Protein AF-E5RGU3-F1 (afdb_monomer_lite)

Sequence (71 aa):
MTKKTRDLRRQLRKAVMDHVSDSFLETNVPLLVLIEAAKNGNEKEVKEYAQVFREHANKLIEVANLACSIS

Foldseek 3Di:
DVPVVVVVLVVLLVVLVVLVCVLVVCLCVLVVQLVVCVVVVPVVVNVVSVVVNVVSVVSVVVSVVSNVVSD

Secondary structure (DSSP, 8-state):
-HHHHHHHHHHHHHHHHHHHHHHTSSTTHHHHHHHHHHHTT-HHHHHHHHHHHHHHHHHHHHHHHHHHHT-

pLDDT: mean 94.31, std 4.88, range [62.0, 97.5]

GO terms:
  GO:0005886 plasma membrane (C, IDA)
  GO:0030054 cell junction (C, IDA)

Organism: Homo sapiens (NCBI:txid9606)

InterPro domains:
  IPR006077 Vinculin/alpha-catenin [PF01044] (1-71)
  IPR036723 Alpha-catenin/vinculin-like superfamily [SSF47220] (7-71)

Radius of gyration: 17.64 Å; chains: 1; bounding box: 41×14×50 Å

Structure (mmCIF, N/CA/C/O backbone):
data_AF-E5RGU3-F1
#
_entry.id   AF-E5RGU3-F1
#
loop_
_atom_site.group_PDB
_atom_site.id
_atom_site.type_symbol
_atom_site.label_atom_id
_atom_site.label_alt_id
_atom_site.label_comp_id
_atom_site.label_asym_id
_atom_site.label_entity_id
_atom_site.label_seq_id
_atom_site.pdbx_PDB_ins_code
_atom_site.Cartn_x
_atom_site.Cartn_y
_atom_site.Cartn_z
_atom_site.occupancy
_atom_site.B_iso_or_equiv
_atom_site.auth_seq_id
_atom_site.auth_comp_id
_atom_site.auth_asym_id
_atom_site.auth_atom_id
_atom_site.pdbx_PDB_model_num
ATOM 1 N N . MET A 1 1 ? 24.216 -4.881 -29.241 1.00 62.00 1 MET A N 1
ATOM 2 C CA . MET A 1 1 ? 24.213 -4.522 -27.801 1.00 62.00 1 MET A CA 1
ATOM 3 C C . MET A 1 1 ? 22.967 -3.737 -27.366 1.00 62.00 1 MET A C 1
ATOM 5 O O . MET A 1 1 ? 22.499 -3.951 -26.262 1.00 62.00 1 MET A O 1
ATOM 9 N N . THR A 1 2 ? 22.345 -2.915 -28.219 1.00 81.44 2 THR A N 1
ATOM 10 C CA . THR A 1 2 ? 21.168 -2.078 -27.882 1.00 81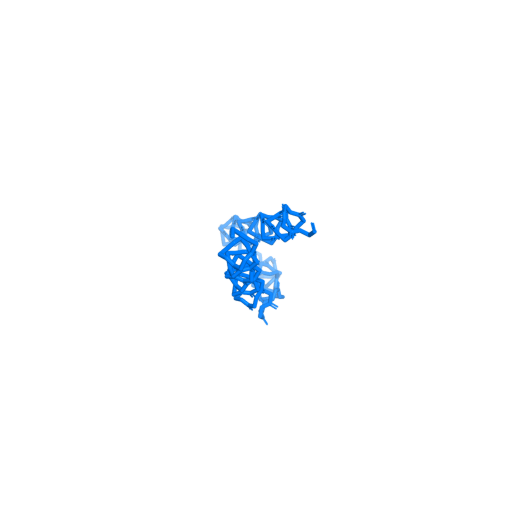.44 2 THR A CA 1
ATOM 11 C C . THR A 1 2 ? 19.845 -2.828 -27.655 1.00 81.44 2 THR A C 1
ATOM 13 O O . THR A 1 2 ? 19.050 -2.414 -26.812 1.00 81.44 2 THR A O 1
ATOM 16 N N . LYS A 1 3 ? 19.595 -3.946 -28.357 1.00 91.88 3 LYS A N 1
ATOM 17 C CA . LYS A 1 3 ? 18.335 -4.712 -28.237 1.00 91.88 3 LYS A CA 1
ATOM 18 C C . LYS A 1 3 ? 18.138 -5.322 -26.842 1.00 91.88 3 LYS A C 1
ATOM 20 O O . LYS A 1 3 ? 17.087 -5.123 -26.248 1.00 91.88 3 LYS A O 1
ATOM 25 N N . LYS A 1 4 ? 19.164 -5.981 -26.287 1.00 93.69 4 LYS A N 1
ATOM 26 C CA . LYS A 1 4 ? 19.088 -6.616 -24.956 1.00 93.69 4 LYS A CA 1
ATOM 27 C C . LYS A 1 4 ? 18.840 -5.594 -23.840 1.00 93.69 4 LYS A C 1
ATOM 29 O O . LYS A 1 4 ? 17.989 -5.823 -22.991 1.00 93.69 4 LYS A O 1
ATOM 34 N N . THR A 1 5 ? 19.511 -4.441 -23.878 1.00 94.31 5 THR A N 1
ATOM 35 C CA . THR A 1 5 ? 19.289 -3.359 -22.903 1.00 94.31 5 THR A CA 1
ATOM 36 C C . THR A 1 5 ? 17.883 -2.764 -23.018 1.0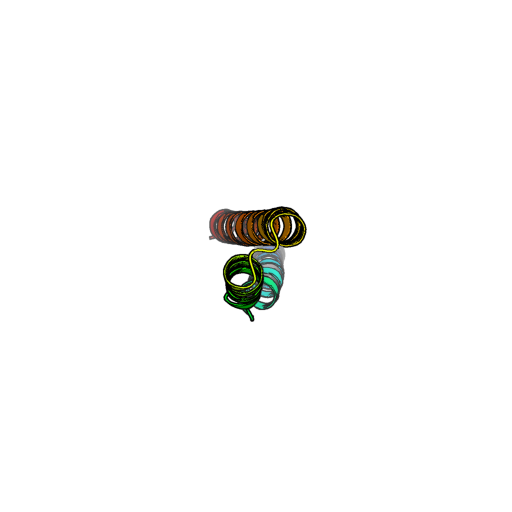0 94.31 5 THR A C 1
ATOM 38 O O . THR A 1 5 ? 17.252 -2.479 -22.003 1.00 94.31 5 THR A O 1
ATOM 41 N N . ARG A 1 6 ? 17.358 -2.604 -24.241 1.00 94.44 6 ARG A N 1
ATOM 42 C CA . ARG A 1 6 ? 15.976 -2.152 -24.465 1.00 94.44 6 ARG A CA 1
ATOM 43 C C . ARG A 1 6 ? 14.959 -3.149 -23.911 1.00 94.44 6 ARG A C 1
ATOM 45 O O . ARG A 1 6 ? 14.001 -2.738 -23.261 1.00 94.44 6 ARG A O 1
ATOM 52 N N . ASP A 1 7 ? 15.175 -4.436 -24.161 1.00 96.38 7 ASP A N 1
ATOM 53 C CA . ASP A 1 7 ? 14.281 -5.495 -23.698 1.00 96.38 7 ASP A CA 1
ATOM 54 C C . ASP A 1 7 ? 14.308 -5.597 -22.163 1.00 96.38 7 ASP A C 1
ATOM 56 O O . ASP A 1 7 ? 13.249 -5.691 -21.547 1.00 96.38 7 ASP A O 1
ATOM 60 N N . LEU A 1 8 ? 15.479 -5.438 -21.531 1.00 95.56 8 LEU A N 1
ATOM 61 C CA . LEU A 1 8 ? 15.605 -5.349 -20.072 1.00 95.56 8 LEU A CA 1
ATOM 62 C C . LEU A 1 8 ? 14.816 -4.164 -19.494 1.00 95.56 8 LEU A C 1
ATOM 64 O O . LEU A 1 8 ? 13.997 -4.358 -18.600 1.00 95.56 8 LEU A O 1
ATOM 68 N N . ARG A 1 9 ? 14.977 -2.948 -20.041 1.00 94.62 9 ARG A N 1
ATOM 69 C CA . ARG A 1 9 ? 14.195 -1.773 -19.597 1.00 94.62 9 ARG A CA 1
ATOM 70 C C . ARG A 1 9 ? 12.688 -1.967 -19.766 1.00 94.62 9 ARG A C 1
ATOM 72 O O . ARG A 1 9 ? 11.901 -1.399 -19.016 1.00 94.62 9 ARG A O 1
ATOM 79 N N . ARG A 1 10 ? 12.260 -2.731 -20.776 1.00 96.00 10 ARG A N 1
ATOM 80 C CA . ARG A 1 10 ? 10.844 -3.077 -20.957 1.00 96.00 10 ARG A CA 1
ATOM 81 C C . ARG A 1 10 ? 10.359 -4.027 -19.862 1.00 96.00 10 ARG A C 1
ATOM 83 O O . ARG A 1 10 ? 9.264 -3.813 -19.362 1.00 96.00 10 ARG A O 1
ATOM 90 N N . GLN A 1 11 ? 11.143 -5.042 -19.500 1.00 96.88 11 GLN A N 1
ATOM 91 C CA . GLN A 1 11 ? 10.770 -5.978 -18.434 1.00 96.88 11 GLN A CA 1
ATOM 92 C C . GLN A 1 11 ? 10.736 -5.302 -17.061 1.00 96.88 11 GLN A C 1
ATOM 94 O O . GLN A 1 11 ? 9.779 -5.498 -16.324 1.00 96.88 11 GLN A O 1
ATOM 99 N N . LEU A 1 12 ? 11.704 -4.429 -16.762 1.00 95.94 12 LEU A N 1
ATOM 100 C CA . LEU A 1 12 ? 11.704 -3.649 -15.519 1.00 95.94 12 LEU A CA 1
ATOM 101 C C . LEU A 1 12 ? 10.446 -2.778 -15.397 1.00 95.94 12 LEU A C 1
ATOM 103 O O . LEU A 1 12 ? 9.786 -2.798 -14.366 1.00 95.94 12 LEU A O 1
ATOM 107 N N . ARG A 1 13 ? 10.048 -2.088 -16.476 1.00 95.81 13 ARG A N 1
ATOM 108 C CA . ARG A 1 13 ? 8.798 -1.306 -16.491 1.00 95.81 13 ARG A CA 1
ATOM 109 C C . ARG A 1 13 ? 7.544 -2.151 -16.290 1.00 95.81 13 ARG A C 1
ATOM 111 O O . ARG A 1 13 ? 6.615 -1.677 -15.651 1.00 95.81 13 ARG A O 1
ATOM 118 N N . LYS A 1 14 ? 7.508 -3.378 -16.817 1.00 96.69 14 LYS A N 1
ATOM 119 C CA . LYS A 1 14 ? 6.388 -4.299 -16.577 1.00 96.69 14 LYS A CA 1
ATOM 120 C C . LYS A 1 14 ? 6.313 -4.722 -15.114 1.00 96.69 14 LYS A C 1
ATOM 122 O O . LYS A 1 14 ? 5.266 -4.548 -14.520 1.00 96.69 14 LYS A O 1
ATOM 127 N N . ALA A 1 15 ? 7.429 -5.154 -14.530 1.00 96.25 15 ALA A N 1
ATOM 128 C CA . ALA A 1 15 ? 7.464 -5.565 -13.126 1.00 96.25 15 ALA A CA 1
ATOM 129 C C . ALA A 1 15 ? 7.016 -4.439 -12.176 1.00 96.25 15 ALA A C 1
ATOM 131 O O . ALA A 1 15 ? 6.279 -4.667 -11.225 1.00 96.25 15 ALA A O 1
ATOM 132 N N . VAL A 1 16 ? 7.412 -3.196 -12.458 1.00 95.56 16 VAL A N 1
ATOM 133 C CA . VAL A 1 16 ? 6.929 -2.037 -11.694 1.00 95.56 16 VAL A CA 1
ATOM 134 C C . VAL A 1 16 ? 5.439 -1.785 -11.913 1.00 95.56 16 VAL A C 1
ATOM 136 O O . VAL A 1 16 ? 4.736 -1.474 -10.957 1.00 95.56 16 VAL A O 1
ATOM 139 N N . MET A 1 17 ? 4.943 -1.938 -13.141 1.00 95.25 17 MET A N 1
ATOM 140 C CA . MET A 1 17 ? 3.514 -1.822 -13.433 1.00 95.25 17 MET A CA 1
ATOM 141 C C . MET A 1 17 ? 2.692 -2.891 -12.706 1.00 95.25 17 MET A C 1
ATOM 143 O O . MET A 1 17 ? 1.615 -2.565 -12.221 1.00 95.25 17 MET A O 1
ATOM 147 N N . ASP A 1 18 ? 3.216 -4.110 -12.566 1.00 95.50 18 ASP A N 1
ATOM 148 C CA . ASP A 1 18 ? 2.580 -5.178 -11.789 1.00 95.50 18 ASP A CA 1
ATOM 149 C C . ASP A 1 18 ? 2.443 -4.748 -10.313 1.00 95.50 18 ASP A C 1
ATOM 151 O O . ASP A 1 18 ? 1.347 -4.765 -9.757 1.00 95.50 18 ASP A O 1
ATOM 155 N N . HIS A 1 19 ? 3.510 -4.205 -9.709 1.00 93.31 19 HIS A N 1
ATOM 156 C CA . HIS A 1 19 ? 3.458 -3.673 -8.339 1.00 93.31 19 HIS A CA 1
ATOM 157 C C . HIS A 1 19 ? 2.488 -2.495 -8.161 1.00 93.31 19 HIS A C 1
ATOM 159 O O . HIS A 1 19 ? 1.829 -2.398 -7.122 1.00 93.31 19 HIS A O 1
ATOM 165 N N . VAL A 1 20 ? 2.404 -1.595 -9.147 1.00 94.62 20 VAL A N 1
ATOM 166 C CA . VAL A 1 20 ? 1.436 -0.486 -9.150 1.00 94.62 20 VAL A CA 1
ATOM 167 C C . VAL A 1 20 ? 0.012 -1.027 -9.250 1.00 94.62 20 VAL A C 1
ATOM 169 O O . VAL A 1 20 ? -0.846 -0.609 -8.480 1.00 94.62 20 VAL A O 1
ATOM 172 N N . SER A 1 21 ? -0.236 -1.973 -10.156 1.00 94.69 21 SER A N 1
ATOM 173 C CA . SER A 1 21 ? -1.556 -2.577 -10.344 1.00 94.69 21 SER A CA 1
ATOM 174 C C . SER A 1 21 ? -2.058 -3.237 -9.061 1.00 94.69 21 SER A C 1
ATOM 176 O O . SER A 1 21 ? -3.190 -2.990 -8.656 1.00 94.69 21 SER A O 1
ATOM 178 N N . ASP A 1 22 ? -1.208 -4.017 -8.392 1.00 94.00 22 ASP A N 1
ATOM 179 C CA . ASP A 1 22 ? -1.584 -4.723 -7.165 1.00 94.00 22 ASP A CA 1
ATOM 180 C C . ASP A 1 22 ? -1.802 -3.760 -5.991 1.00 94.00 22 ASP A C 1
ATOM 182 O O . ASP A 1 22 ? -2.773 -3.878 -5.245 1.00 94.00 22 ASP A O 1
ATOM 186 N N . SER A 1 23 ? -0.911 -2.778 -5.821 1.00 92.25 23 SER A N 1
ATOM 187 C CA . SER A 1 23 ? -0.927 -1.916 -4.629 1.00 92.25 23 SER A CA 1
ATOM 188 C C . SER A 1 23 ? -2.023 -0.849 -4.671 1.00 92.25 23 SER A C 1
ATOM 190 O O . SER A 1 23 ? -2.468 -0.398 -3.617 1.00 92.25 23 SER A O 1
ATOM 192 N N . PHE A 1 24 ? -2.467 -0.444 -5.866 1.00 92.19 24 PHE A N 1
A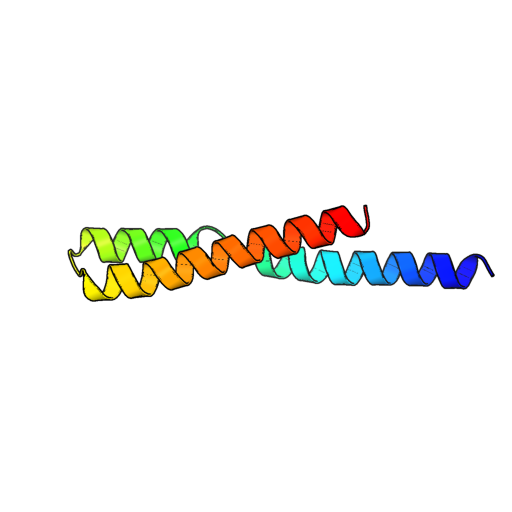TOM 193 C CA . PHE A 1 24 ? -3.458 0.622 -6.052 1.00 92.19 24 PHE A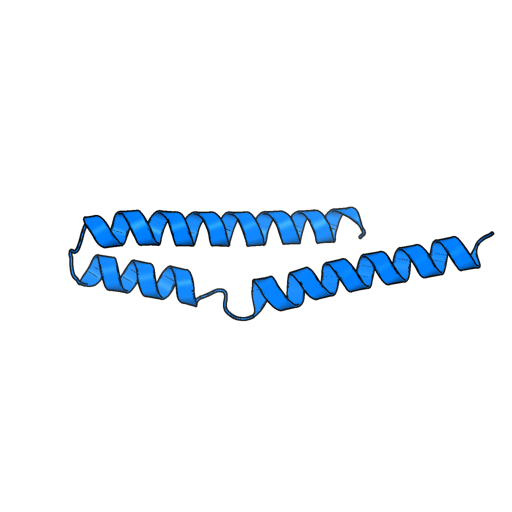 CA 1
ATOM 194 C C . PHE A 1 24 ? -4.875 0.117 -6.382 1.00 92.19 24 PHE A C 1
ATOM 196 O O . PHE A 1 24 ? -5.752 0.938 -6.648 1.00 92.19 24 PHE A O 1
ATOM 203 N N . LEU A 1 25 ? -5.128 -1.199 -6.341 1.00 89.81 25 LEU A N 1
ATOM 204 C CA . LEU A 1 25 ? -6.441 -1.778 -6.656 1.00 89.81 25 LEU A CA 1
ATOM 205 C C . LEU A 1 25 ? -7.539 -1.339 -5.665 1.00 89.81 25 LEU A C 1
ATOM 207 O O . LEU A 1 25 ? -8.630 -0.965 -6.087 1.00 89.81 25 LEU A O 1
ATOM 211 N N . GLU A 1 26 ? -7.247 -1.339 -4.359 1.00 85.44 26 GLU A N 1
ATOM 212 C CA . GLU A 1 26 ? -8.215 -1.008 -3.298 1.00 85.44 26 GLU A CA 1
ATOM 213 C C . GLU A 1 26 ? -7.583 -0.195 -2.155 1.00 85.44 26 GLU A C 1
ATOM 215 O O . GLU A 1 26 ? -7.448 -0.643 -1.017 1.00 85.44 26 GLU A O 1
ATOM 220 N N . THR A 1 27 ? -7.206 1.050 -2.437 1.00 92.50 27 THR A N 1
ATOM 221 C CA . THR A 1 27 ? -6.490 1.908 -1.470 1.00 92.50 27 THR A CA 1
ATOM 222 C C . THR A 1 27 ? -7.350 2.423 -0.310 1.00 92.50 27 THR A C 1
ATOM 224 O O . THR A 1 27 ? -6.826 2.840 0.721 1.00 92.50 27 THR A O 1
ATOM 227 N N . ASN A 1 28 ? -8.679 2.401 -0.449 1.00 92.62 28 ASN A N 1
ATOM 228 C CA . ASN A 1 28 ? -9.585 2.979 0.548 1.00 92.62 28 ASN A CA 1
ATOM 229 C C . ASN A 1 28 ? -9.914 2.018 1.700 1.00 92.62 28 ASN A C 1
ATOM 231 O O . ASN A 1 28 ? -10.276 2.470 2.787 1.00 92.62 28 ASN A O 1
ATOM 235 N N . VAL A 1 29 ? -9.799 0.703 1.485 1.00 94.69 29 VAL A N 1
ATOM 236 C CA . VAL A 1 29 ? -10.272 -0.315 2.437 1.00 94.69 29 VAL A CA 1
ATOM 237 C C . VAL A 1 29 ? -9.570 -0.214 3.799 1.00 94.69 29 VAL A C 1
ATOM 239 O O . VAL A 1 29 ? -10.279 -0.146 4.806 1.00 94.69 29 VAL A O 1
ATOM 242 N N . PRO A 1 30 ? -8.226 -0.103 3.891 1.00 94.44 30 PRO A N 1
ATOM 243 C CA . PRO A 1 30 ? -7.553 -0.033 5.191 1.00 94.44 30 PRO A CA 1
ATOM 244 C C . PRO A 1 30 ? -7.962 1.192 6.025 1.00 94.44 30 PRO A C 1
ATOM 246 O O . PRO A 1 30 ? -8.062 1.105 7.248 1.00 94.44 30 PRO A O 1
ATOM 249 N N . LEU A 1 31 ? -8.249 2.327 5.375 1.00 96.62 31 LEU A N 1
ATOM 250 C CA . LEU A 1 31 ? -8.722 3.535 6.055 1.00 96.62 31 LEU A CA 1
ATOM 251 C C . LEU A 1 31 ? -10.164 3.387 6.552 1.00 96.62 31 LEU A C 1
ATOM 253 O O . LEU A 1 31 ? -10.474 3.801 7.667 1.00 96.62 31 LEU A O 1
ATOM 257 N N . LEU A 1 32 ? -11.045 2.793 5.742 1.00 96.75 32 LEU A N 1
ATOM 258 C CA . LEU A 1 32 ? -12.443 2.576 6.119 1.00 96.75 32 LEU A CA 1
ATOM 259 C C . LEU A 1 32 ? -12.563 1.635 7.325 1.00 96.75 32 LEU A C 1
ATOM 261 O O . LEU A 1 32 ? -13.313 1.940 8.250 1.00 96.75 32 LEU A O 1
ATOM 265 N N . VAL A 1 33 ? -11.783 0.548 7.356 1.00 96.00 33 VAL A N 1
ATOM 266 C CA . VAL A 1 33 ? -11.752 -0.390 8.494 1.00 96.00 33 VAL A CA 1
ATOM 267 C C . VAL A 1 33 ? -11.274 0.308 9.772 1.00 96.00 33 VAL A C 1
ATOM 269 O O . VAL A 1 33 ? -11.880 0.143 10.830 1.00 96.00 33 VAL A O 1
ATOM 272 N N . LEU A 1 34 ? -10.238 1.148 9.675 1.00 96.69 34 LEU A N 1
ATOM 273 C CA . LEU A 1 34 ? -9.746 1.931 10.810 1.00 96.69 34 LEU A CA 1
ATOM 274 C C . LEU A 1 34 ? -10.794 2.928 11.335 1.00 96.69 34 LEU A C 1
ATOM 276 O O . LEU A 1 34 ? -10.975 3.050 12.547 1.00 96.69 34 LEU A O 1
ATOM 280 N N . ILE A 1 35 ? -11.497 3.632 10.440 1.00 97.19 35 ILE A N 1
ATOM 281 C CA . ILE A 1 35 ? -12.576 4.561 10.814 1.00 97.19 35 ILE A CA 1
ATOM 282 C C . ILE A 1 35 ? -13.701 3.813 11.535 1.00 97.19 35 ILE A C 1
ATOM 284 O O . ILE A 1 35 ? -14.226 4.316 12.527 1.00 97.19 35 ILE A O 1
ATOM 288 N N . GLU A 1 36 ? -14.069 2.626 11.059 1.00 96.50 36 GLU A N 1
ATOM 289 C CA . GLU A 1 36 ? -15.138 1.832 11.664 1.00 96.50 36 GLU A CA 1
ATOM 290 C C . GLU A 1 36 ? -14.763 1.341 13.070 1.00 96.50 36 GLU A C 1
ATOM 292 O O . GLU A 1 36 ? -15.542 1.500 14.010 1.00 96.50 36 GLU A O 1
ATOM 297 N N . ALA A 1 37 ? -13.531 0.860 13.262 1.00 96.12 37 ALA A N 1
ATOM 298 C CA . ALA A 1 37 ? -13.022 0.512 14.590 1.00 96.12 37 ALA A CA 1
ATOM 299 C C . ALA A 1 37 ? -13.039 1.716 15.552 1.00 96.12 37 ALA A C 1
ATOM 301 O O . ALA A 1 37 ? -13.391 1.577 16.726 1.00 96.12 37 ALA A O 1
ATOM 302 N N . ALA A 1 38 ? -12.715 2.912 15.046 1.00 96.56 38 ALA A N 1
ATOM 303 C CA . ALA A 1 38 ? -12.744 4.143 15.831 1.00 96.56 38 ALA A CA 1
ATOM 304 C C . ALA A 1 38 ? -14.172 4.557 16.216 1.00 96.56 38 ALA A C 1
ATOM 306 O O . ALA A 1 38 ? -14.406 4.941 17.362 1.00 96.56 38 ALA A O 1
ATOM 307 N N . LYS A 1 39 ? -15.141 4.433 15.299 1.00 97.44 39 LYS A N 1
ATOM 308 C CA . LYS A 1 39 ? -16.565 4.694 15.579 1.00 97.44 39 LYS A CA 1
ATOM 309 C C . LYS A 1 39 ? -17.131 3.765 16.650 1.00 97.44 39 LYS A C 1
ATOM 311 O O . LYS A 1 39 ? -17.943 4.206 17.457 1.00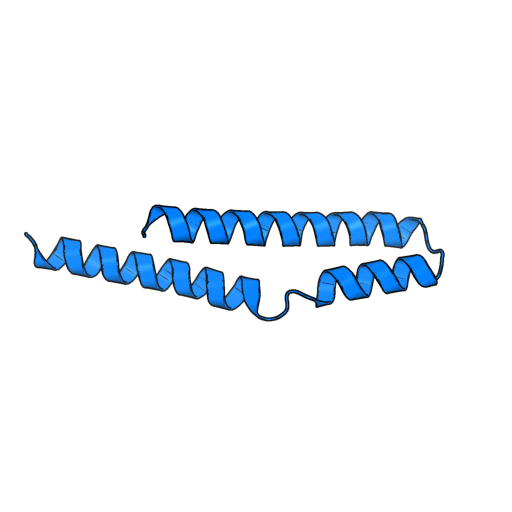 97.44 39 LYS A O 1
ATOM 316 N N . ASN A 1 40 ? -16.670 2.517 16.684 1.00 95.75 40 ASN A N 1
ATOM 317 C CA . ASN A 1 40 ? -17.073 1.529 17.685 1.00 95.75 40 ASN A CA 1
ATOM 318 C C . ASN A 1 40 ? -16.403 1.737 19.057 1.00 95.75 40 ASN A C 1
ATOM 320 O O . ASN A 1 40 ? -16.722 1.022 20.005 1.00 95.75 40 ASN A O 1
ATOM 324 N N . GLY A 1 41 ? -15.480 2.699 19.184 1.00 94.75 41 GLY A N 1
ATOM 325 C CA . GLY A 1 41 ? -14.790 3.008 20.440 1.00 94.75 41 GLY A CA 1
ATOM 326 C C . GLY A 1 41 ? -13.827 1.915 20.916 1.00 94.75 41 GLY A C 1
ATOM 327 O O . GLY A 1 41 ? -13.411 1.925 22.074 1.00 94.75 41 GLY A O 1
ATOM 328 N N . ASN A 1 42 ? -13.462 0.962 20.052 1.00 93.12 42 ASN A N 1
ATOM 329 C CA . ASN A 1 42 ? -12.597 -0.157 20.414 1.00 93.12 42 ASN A CA 1
ATOM 330 C C . ASN A 1 42 ? -11.115 0.225 20.273 1.00 93.12 42 ASN A C 1
ATOM 332 O O . ASN A 1 42 ? -10.485 -0.021 19.245 1.00 93.12 42 ASN A O 1
ATOM 336 N N . GLU A 1 43 ? -10.531 0.819 21.318 1.00 95.00 43 GLU A N 1
ATOM 337 C CA . GLU A 1 43 ? -9.143 1.309 21.293 1.00 95.00 43 GLU A CA 1
ATOM 338 C C . GLU A 1 43 ? -8.099 0.245 20.926 1.00 95.00 43 GLU A C 1
ATOM 340 O O . GLU A 1 43 ? -7.057 0.571 20.349 1.00 95.00 43 GLU A O 1
ATOM 345 N N . LYS A 1 44 ? -8.350 -1.023 21.272 1.00 96.25 44 LYS A N 1
ATOM 346 C CA . LYS A 1 44 ? -7.428 -2.116 20.954 1.00 96.25 44 LYS A CA 1
ATOM 347 C C . LYS A 1 44 ? -7.395 -2.363 19.446 1.00 96.25 44 LYS A C 1
ATOM 349 O O . LYS A 1 44 ? -6.319 -2.329 18.854 1.00 96.25 44 LYS A O 1
ATOM 354 N N . GLU A 1 45 ? -8.563 -2.533 18.833 1.00 94.94 45 GLU A N 1
ATOM 355 C CA . GLU A 1 45 ? -8.686 -2.713 17.382 1.00 94.94 45 GLU A CA 1
ATOM 356 C C . GLU A 1 45 ? -8.198 -1.486 16.615 1.00 94.94 45 GLU A C 1
ATOM 358 O O . GLU A 1 45 ? -7.506 -1.627 15.613 1.00 94.94 45 GLU A O 1
ATOM 363 N N . VAL A 1 46 ? -8.472 -0.275 17.108 1.00 97.50 46 VAL A N 1
ATOM 364 C CA . VAL A 1 46 ? -7.960 0.958 16.493 1.00 97.50 46 VAL A CA 1
ATOM 365 C C . VAL A 1 46 ? -6.433 0.941 16.408 1.00 97.50 46 VAL A C 1
ATOM 367 O O . VAL A 1 46 ? -5.883 1.304 15.371 1.00 97.50 46 VAL A O 1
ATOM 370 N N . LYS A 1 47 ? -5.726 0.500 17.458 1.00 96.88 47 LYS A N 1
ATOM 371 C CA . LYS A 1 47 ? -4.255 0.402 17.431 1.00 96.88 47 LYS A CA 1
ATOM 372 C C . LYS A 1 47 ? -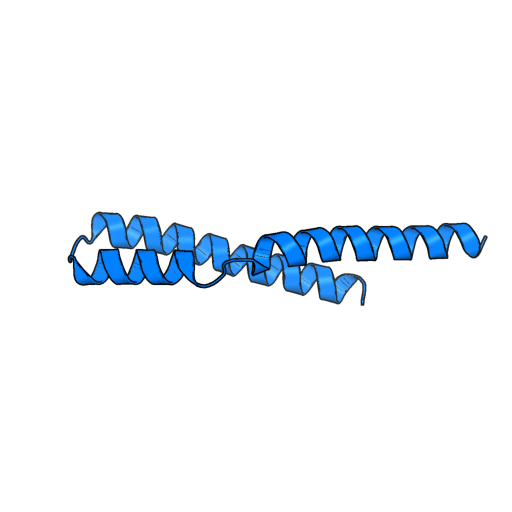3.765 -0.636 16.422 1.00 96.88 47 LYS A C 1
ATOM 374 O O . LYS A 1 47 ? -2.798 -0.369 15.710 1.00 96.88 47 LYS A O 1
ATOM 379 N N . GLU A 1 48 ? -4.427 -1.787 16.350 1.00 96.56 48 GLU A N 1
ATOM 380 C CA . GLU A 1 48 ? -4.085 -2.857 15.407 1.00 96.56 48 GLU A CA 1
ATOM 381 C C . GLU A 1 48 ? -4.321 -2.408 13.954 1.00 96.56 48 GLU A C 1
ATOM 383 O O . GLU A 1 48 ? -3.407 -2.457 13.129 1.00 96.56 48 GLU A O 1
ATOM 388 N N . TYR A 1 49 ? -5.494 -1.850 13.645 1.00 97.31 49 TYR A N 1
ATOM 389 C CA . TYR A 1 49 ? -5.813 -1.354 12.304 1.00 97.31 49 TYR A CA 1
ATOM 390 C C . TYR A 1 49 ? -5.011 -0.109 11.912 1.00 97.31 49 TYR A C 1
ATOM 392 O O . TYR A 1 49 ? -4.707 0.074 10.733 1.00 97.31 49 TYR A O 1
ATOM 400 N N . ALA A 1 50 ? -4.602 0.731 12.868 1.00 97.00 50 ALA A N 1
ATOM 401 C CA . ALA A 1 50 ? -3.721 1.863 12.589 1.00 97.00 50 ALA A CA 1
ATOM 402 C C . ALA A 1 50 ? -2.343 1.400 12.099 1.00 97.00 50 ALA A C 1
ATOM 404 O O . ALA A 1 50 ? -1.760 2.028 11.211 1.00 97.00 50 ALA A O 1
ATOM 405 N N . GLN A 1 51 ? -1.832 0.292 12.646 1.00 97.19 51 GLN A N 1
ATOM 406 C CA . GLN A 1 51 ? -0.584 -0.306 12.184 1.00 97.19 51 GLN A CA 1
ATOM 407 C C . GLN A 1 51 ? -0.735 -0.864 10.762 1.00 97.19 51 GLN A C 1
ATOM 409 O O . GLN A 1 51 ? 0.094 -0.554 9.907 1.00 97.19 51 GLN A O 1
ATOM 414 N N . VAL A 1 52 ? -1.829 -1.579 10.477 1.00 96.12 52 VAL A N 1
ATOM 415 C CA . VAL A 1 52 ? -2.136 -2.080 9.123 1.00 96.12 52 VAL A CA 1
ATOM 416 C C . VAL A 1 52 ? -2.240 -0.931 8.112 1.00 96.12 52 VAL A C 1
ATOM 418 O O . VAL A 1 52 ? -1.647 -0.991 7.035 1.00 96.12 52 VAL A O 1
ATOM 421 N N . PHE A 1 53 ? -2.938 0.155 8.459 1.00 97.06 53 PHE A N 1
ATOM 422 C CA . PHE A 1 53 ? -3.047 1.338 7.600 1.00 97.06 53 PHE A CA 1
ATOM 423 C C . PHE A 1 53 ? -1.680 1.984 7.333 1.00 97.06 53 PHE A C 1
ATOM 425 O O . PHE A 1 53 ? -1.372 2.350 6.198 1.00 97.06 53 PHE A O 1
ATOM 432 N N . ARG A 1 54 ? -0.831 2.093 8.362 1.00 97.31 54 ARG A N 1
ATOM 433 C CA . ARG A 1 54 ? 0.530 2.622 8.216 1.00 97.31 54 ARG A CA 1
ATOM 434 C C . ARG A 1 54 ? 1.379 1.754 7.287 1.00 97.31 54 ARG A C 1
ATOM 436 O O . ARG A 1 54 ? 2.090 2.293 6.444 1.00 97.31 54 ARG A O 1
ATOM 443 N N . GLU A 1 55 ? 1.317 0.435 7.429 1.00 96.31 55 GLU A N 1
ATOM 444 C CA . GLU A 1 55 ? 2.039 -0.500 6.559 1.00 96.31 55 GLU A CA 1
ATOM 445 C C . GLU A 1 55 ? 1.562 -0.400 5.107 1.00 96.31 55 GLU A C 1
ATOM 447 O O . GLU A 1 55 ? 2.389 -0.320 4.196 1.00 96.31 55 GLU A O 1
ATOM 452 N N . HIS A 1 56 ? 0.249 -0.287 4.888 1.00 96.00 56 HIS A N 1
ATOM 453 C CA . HIS A 1 56 ? -0.317 -0.030 3.565 1.00 96.00 56 HIS A CA 1
ATOM 454 C C . HIS A 1 56 ? 0.202 1.288 2.963 1.00 96.00 56 HIS A C 1
ATOM 456 O O . HIS A 1 56 ? 0.674 1.305 1.827 1.00 96.00 56 HIS A O 1
ATOM 462 N N . ALA A 1 57 ? 0.200 2.383 3.732 1.00 97.00 57 ALA A N 1
ATOM 463 C CA . ALA A 1 57 ? 0.721 3.674 3.279 1.00 97.00 57 ALA A CA 1
ATOM 464 C C . ALA A 1 57 ? 2.219 3.611 2.928 1.00 97.00 57 ALA A C 1
ATOM 466 O O . ALA A 1 57 ? 2.637 4.126 1.889 1.00 97.00 57 ALA A O 1
ATOM 467 N N . ASN A 1 58 ? 3.023 2.930 3.750 1.00 96.94 58 ASN A N 1
ATOM 468 C CA . ASN A 1 58 ? 4.439 2.702 3.462 1.00 96.94 58 ASN A CA 1
ATOM 469 C C . ASN A 1 58 ? 4.627 1.918 2.158 1.00 96.94 58 ASN A C 1
ATOM 471 O O . ASN A 1 58 ? 5.517 2.250 1.373 1.00 96.94 58 ASN A O 1
ATOM 475 N N . LYS A 1 59 ? 3.769 0.923 1.890 1.00 95.19 59 LYS A N 1
ATOM 476 C CA . LYS A 1 59 ? 3.830 0.152 0.646 1.00 95.19 59 LYS A CA 1
ATOM 477 C C . LYS A 1 59 ? 3.541 1.013 -0.582 1.00 95.19 59 LYS A C 1
ATOM 479 O O . LYS A 1 59 ? 4.264 0.919 -1.571 1.00 95.19 59 LYS A O 1
ATOM 484 N N . LEU A 1 60 ? 2.540 1.891 -0.510 1.00 96.31 60 LEU A N 1
ATOM 485 C CA . LEU A 1 60 ? 2.232 2.832 -1.594 1.00 96.31 60 LEU A CA 1
ATOM 486 C C . LEU A 1 60 ? 3.413 3.768 -1.890 1.00 96.31 60 LEU A C 1
ATOM 488 O O . LEU A 1 60 ? 3.751 3.986 -3.055 1.00 96.31 60 LEU A O 1
ATOM 492 N N . ILE A 1 61 ? 4.075 4.281 -0.847 1.00 96.81 61 ILE A N 1
ATOM 493 C CA . ILE A 1 61 ? 5.266 5.133 -0.983 1.00 96.81 61 ILE A CA 1
ATOM 494 C C . ILE A 1 61 ? 6.423 4.360 -1.630 1.00 96.81 61 ILE A C 1
ATOM 496 O O . ILE A 1 61 ? 7.083 4.875 -2.532 1.00 96.81 61 ILE A O 1
ATOM 500 N N . GLU A 1 62 ? 6.671 3.122 -1.199 1.00 95.62 62 GLU A N 1
ATOM 501 C CA . GLU A 1 62 ? 7.713 2.264 -1.773 1.00 95.62 62 GLU A CA 1
ATOM 502 C C . GLU A 1 62 ? 7.489 2.040 -3.277 1.00 95.62 62 GLU A C 1
ATOM 504 O O . GLU A 1 62 ? 8.408 2.216 -4.078 1.00 95.62 62 GLU A O 1
ATOM 509 N N . VAL A 1 63 ? 6.257 1.717 -3.673 1.00 95.50 63 VAL A N 1
ATOM 510 C CA . VAL A 1 63 ? 5.892 1.472 -5.075 1.00 95.50 63 VAL A CA 1
ATOM 511 C C . VAL A 1 63 ? 6.010 2.744 -5.916 1.00 95.50 63 VAL A C 1
ATOM 513 O O . VAL A 1 63 ? 6.511 2.688 -7.040 1.00 95.50 63 VAL A O 1
ATOM 516 N N . ALA A 1 64 ? 5.631 3.903 -5.371 1.00 95.06 64 ALA A N 1
ATOM 517 C CA . ALA A 1 64 ? 5.826 5.189 -6.038 1.00 95.06 64 ALA A CA 1
ATOM 518 C C . ALA A 1 64 ? 7.317 5.495 -6.270 1.00 95.06 64 ALA A C 1
ATOM 520 O O . ALA A 1 64 ? 7.709 5.883 -7.371 1.00 95.06 64 ALA A O 1
ATOM 521 N N . ASN A 1 65 ? 8.169 5.252 -5.270 1.00 95.69 65 ASN A N 1
ATOM 522 C CA . ASN A 1 65 ? 9.617 5.425 -5.406 1.00 95.69 65 ASN A CA 1
ATOM 523 C C . ASN A 1 65 ? 10.216 4.457 -6.436 1.00 95.69 65 ASN A C 1
ATOM 525 O O . ASN A 1 65 ? 11.068 4.852 -7.236 1.00 95.69 65 ASN A O 1
ATOM 529 N N . LEU A 1 66 ? 9.746 3.206 -6.458 1.00 93.62 66 LEU A N 1
ATOM 530 C CA . LEU A 1 66 ? 10.158 2.218 -7.451 1.00 93.62 66 LEU A CA 1
ATOM 531 C C . LEU A 1 66 ? 9.798 2.681 -8.870 1.00 93.62 66 LEU A C 1
ATOM 533 O O . LEU A 1 66 ? 10.638 2.594 -9.766 1.00 93.62 66 LEU A O 1
ATOM 537 N N . ALA A 1 67 ? 8.602 3.245 -9.063 1.00 94.25 67 ALA A N 1
ATOM 538 C CA . ALA A 1 67 ? 8.188 3.825 -10.338 1.00 94.25 67 ALA A CA 1
ATOM 539 C C . ALA A 1 67 ? 9.080 4.993 -10.774 1.00 94.25 67 ALA A C 1
ATOM 541 O O . ALA A 1 67 ? 9.520 5.023 -11.924 1.00 94.25 67 ALA A O 1
ATOM 542 N N . CYS A 1 68 ? 9.431 5.895 -9.856 1.00 94.62 68 CYS A N 1
ATOM 543 C CA . CYS A 1 68 ? 10.361 6.990 -10.134 1.00 94.62 68 CYS A CA 1
ATOM 544 C C . CYS A 1 68 ? 11.770 6.498 -10.509 1.00 94.62 68 CYS A C 1
ATOM 546 O O . CYS A 1 68 ? 12.421 7.106 -11.353 1.00 94.62 68 CYS A O 1
ATOM 548 N N . SER A 1 69 ? 12.245 5.393 -9.923 1.00 93.75 69 SER A N 1
ATOM 549 C CA . SER A 1 69 ? 13.612 4.887 -10.145 1.00 93.75 69 SER A CA 1
ATOM 550 C C . SER A 1 69 ? 13.890 4.382 -11.568 1.00 93.75 69 SER A C 1
ATOM 552 O O . SER A 1 69 ? 15.048 4.281 -11.976 1.00 93.75 69 SER A O 1
ATOM 554 N N . ILE A 1 70 ? 12.838 4.058 -12.324 1.00 88.94 70 ILE A N 1
ATOM 555 C CA . ILE A 1 70 ? 12.926 3.525 -13.690 1.00 88.94 70 ILE A CA 1
ATOM 556 C C . ILE A 1 70 ? 12.259 4.429 -14.737 1.00 88.94 70 ILE A C 1
ATOM 558 O O . ILE A 1 70 ? 12.073 3.994 -15.884 1.00 88.94 70 ILE A O 1
ATOM 562 N N . SER A 1 71 ? 11.859 5.635 -14.319 1.00 82.81 71 SER A N 1
ATOM 563 C CA . SER A 1 71 ? 11.260 6.660 -15.175 1.00 82.81 71 SER A CA 1
ATOM 564 C C . SER A 1 71 ? 12.265 7.281 -16.139 1.00 82.81 71 SER A C 1
ATOM 566 O O . SER A 1 71 ? 13.483 7.276 -15.861 1.00 82.81 71 SER A O 1
#